Protein AF-A0AAV2H635-F1 (afdb_monomer)

Sequence (89 aa):
MIIYANDQDYSVRYYGEQQFNATVNGMTLRKLEDSLQISSSDSVAVNVTLTNKLLEFAVVLDTKYKNKTRGLLGNFNDIKADDYQFPDG

Foldseek 3Di:
DWDDDPNDTCPCVQVVDPWDWDAGPQWIWTDDPQWTWIAHPQGWIKTWHQDPNDIDIDIGDDPVQQQPDDDQQARNPPDPVRRPPDPVD

InterPro domains:
  IPR001846 von Willebrand factor, type D domain [PF00094] (23-89)
  IPR001846 von Willebrand factor, type D domain [PS51233] (1-89)

Radius of gyration: 15.77 Å; Cα contacts (8 Å, |Δi|>4): 122; chains: 1; bounding box: 29×31×47 Å

Organism: Lymnaea stagnalis (NCBI:txid6523)

Nearest PDB structures (foldseek):
  5i5h-assembly1_A  TM=7.057E-01  e=8.203E+00  Escherichia coli K-12
  2wg3-assembly2_D  TM=5.051E-01  e=7.753E+00  Homo sapiens
  8hme-assembly1_D  TM=4.221E-01  e=8.203E+00  Tetrahymena thermophila

Solvent-accessible surface area (backbone atoms only — not comparable to full-atom values): 5536 Å² total; per-residue (Å²): 133,84,42,72,59,94,93,39,80,44,39,68,50,56,73,73,36,96,75,31,76,50,78,57,98,68,29,39,41,33,57,53,92,84,23,43,33,41,30,44,83,84,53,42,32,39,38,39,35,74,54,98,93,41,81,47,74,46,80,46,74,53,76,90,46,49,68,67,48,74,60,99,84,17,32,53,70,89,52,80,88,57,36,80,61,54,99,85,109

Secondary structure (DSSP, 8-state):
---EETTEE-HHHHHH-SS-EEEETTEEEEEETTEEEEEETTSEEEEEEEETTEEEEEEEE-GGGTT---STT---SS-TTTTT--TT-

pLDDT: mean 93.71, std 5.26, range [58.78, 97.56]

Mean predicted aligned error: 3.81 Å

Structure (mmCIF, N/CA/C/O backbone):
data_AF-A0AAV2H635-F1
#
_entry.id   AF-A0AAV2H635-F1
#
loop_
_atom_site.group_PDB
_atom_site.id
_atom_site.type_symbol
_atom_site.label_atom_id
_atom_site.label_alt_id
_atom_site.label_comp_id
_atom_site.label_asym_id
_atom_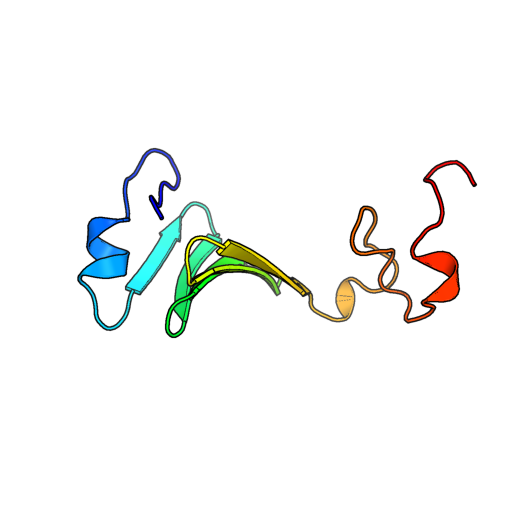site.label_entity_id
_atom_site.label_seq_id
_atom_site.pdbx_PDB_ins_code
_atom_site.Cartn_x
_atom_site.Cartn_y
_atom_site.Cartn_z
_atom_site.occupancy
_atom_site.B_iso_or_equiv
_atom_site.auth_seq_id
_atom_site.auth_comp_id
_atom_site.auth_asym_id
_atom_site.auth_atom_id
_atom_site.pdbx_PDB_model_num
ATOM 1 N N . MET A 1 1 ? -11.841 6.912 7.238 1.00 88.31 1 MET A N 1
ATOM 2 C CA . MET A 1 1 ? -11.670 5.637 6.515 1.00 88.31 1 MET A CA 1
ATOM 3 C C . MET A 1 1 ? -12.262 4.541 7.376 1.00 88.31 1 MET A C 1
ATOM 5 O O . MET A 1 1 ? -12.109 4.609 8.585 1.00 88.31 1 MET A O 1
ATOM 9 N N . ILE A 1 2 ? -12.964 3.586 6.778 1.00 92.44 2 ILE A N 1
ATOM 10 C CA . ILE A 1 2 ? -13.462 2.404 7.488 1.00 92.44 2 ILE A CA 1
ATOM 11 C C . ILE A 1 2 ? -12.533 1.246 7.122 1.00 92.44 2 ILE A C 1
ATOM 13 O O . ILE A 1 2 ? -12.154 1.127 5.958 1.00 92.44 2 ILE A O 1
ATOM 17 N N . ILE A 1 3 ? -12.114 0.455 8.109 1.00 95.38 3 ILE A N 1
ATOM 18 C CA . ILE A 1 3 ? -11.086 -0.578 7.954 1.00 95.38 3 ILE A CA 1
ATOM 19 C C . ILE A 1 3 ? -11.700 -1.931 8.299 1.00 95.38 3 ILE A C 1
ATOM 21 O O . ILE A 1 3 ? -11.909 -2.234 9.471 1.00 95.38 3 ILE A O 1
ATOM 25 N N . TYR A 1 4 ? -11.935 -2.747 7.275 1.00 96.00 4 TYR A N 1
ATOM 26 C CA . TYR A 1 4 ? -12.331 -4.1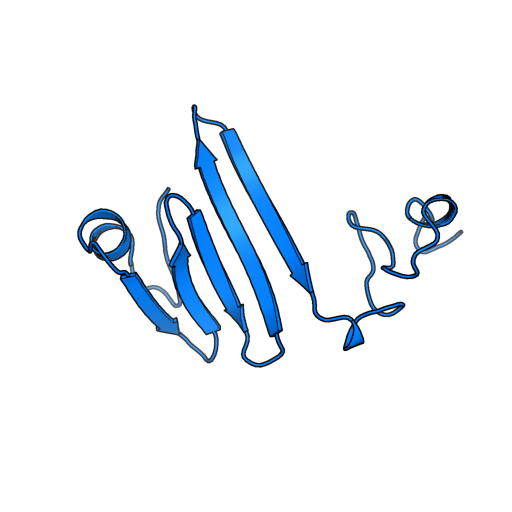46 7.418 1.00 96.00 4 TYR A CA 1
ATOM 27 C C . TYR A 1 4 ? -11.222 -5.062 6.913 1.00 96.00 4 TYR A C 1
ATOM 29 O O . TYR A 1 4 ? -10.644 -4.817 5.854 1.00 96.00 4 TYR A O 1
ATOM 37 N N . ALA A 1 5 ? -10.954 -6.138 7.646 1.00 95.00 5 ALA A N 1
ATOM 38 C CA . ALA A 1 5 ? -10.098 -7.222 7.184 1.00 95.00 5 ALA A CA 1
ATOM 39 C C . ALA A 1 5 ? -10.666 -8.559 7.663 1.00 95.00 5 ALA A C 1
ATOM 41 O O . ALA A 1 5 ? -10.912 -8.729 8.853 1.00 95.00 5 ALA A O 1
ATOM 42 N N . ASN A 1 6 ? -10.873 -9.498 6.732 1.00 93.81 6 ASN A N 1
ATOM 43 C CA . ASN A 1 6 ? -11.459 -10.816 7.009 1.00 93.81 6 ASN A CA 1
ATOM 44 C C . ASN A 1 6 ? -12.761 -10.722 7.835 1.00 93.81 6 ASN A C 1
ATOM 46 O O . ASN A 1 6 ? -12.869 -11.315 8.906 1.00 93.81 6 ASN A O 1
ATOM 50 N N . ASP A 1 7 ? -13.697 -9.894 7.356 1.00 94.81 7 ASP A N 1
ATOM 51 C CA . ASP A 1 7 ? -15.006 -9.595 7.964 1.00 94.81 7 ASP A CA 1
ATOM 52 C C . ASP A 1 7 ? -14.975 -8.986 9.378 1.00 94.81 7 ASP A C 1
ATOM 54 O O . ASP A 1 7 ? -16.019 -8.769 9.993 1.00 94.81 7 ASP A O 1
ATOM 58 N N . GLN A 1 8 ? -13.792 -8.634 9.885 1.00 96.38 8 GLN A N 1
ATOM 59 C CA . GLN A 1 8 ? -13.623 -7.957 11.164 1.00 96.38 8 GLN A CA 1
ATOM 60 C C . GLN A 1 8 ? -13.376 -6.456 10.969 1.00 96.38 8 GLN A C 1
ATOM 62 O O . GLN A 1 8 ? -12.540 -6.047 10.161 1.00 96.38 8 GLN A O 1
ATOM 67 N N . ASP A 1 9 ? -14.092 -5.633 11.740 1.00 97.56 9 ASP A N 1
ATOM 68 C CA . ASP A 1 9 ? -13.899 -4.181 11.796 1.00 97.56 9 ASP A CA 1
ATOM 69 C C . ASP A 1 9 ? -12.711 -3.824 12.704 1.00 97.56 9 ASP A C 1
ATOM 71 O O . ASP A 1 9 ? -12.670 -4.196 13.881 1.00 97.56 9 ASP A O 1
ATOM 75 N N . TYR A 1 10 ? -11.754 -3.069 12.169 1.00 97.31 10 TYR A N 1
ATOM 76 C CA . TYR A 1 10 ? -10.590 -2.548 12.891 1.00 97.31 10 TYR A CA 1
ATOM 77 C C . TYR A 1 10 ? -10.608 -1.022 13.041 1.00 97.31 10 TYR A C 1
ATOM 79 O O . TYR A 1 10 ? -9.682 -0.456 13.623 1.00 97.31 10 TYR A O 1
ATOM 87 N N . SER A 1 11 ? -11.651 -0.339 12.565 1.00 96.88 11 SER A N 1
ATOM 88 C CA . SER A 1 11 ? -11.725 1.127 12.505 1.00 96.88 11 SER A CA 1
ATOM 89 C C . SER A 1 11 ? -11.551 1.763 13.884 1.00 96.88 11 SER A C 1
ATOM 91 O O . SER A 1 11 ? -10.724 2.655 14.062 1.00 96.88 11 SER A O 1
ATOM 93 N N . VAL A 1 12 ? -12.279 1.264 14.889 1.00 96.62 12 VAL A N 1
ATOM 94 C CA . VAL A 1 12 ? -12.214 1.790 16.263 1.00 96.62 12 VAL A CA 1
ATOM 95 C C . VAL A 1 12 ? -10.811 1.644 16.848 1.00 96.62 12 VAL A C 1
ATOM 97 O O . VAL A 1 12 ? -10.30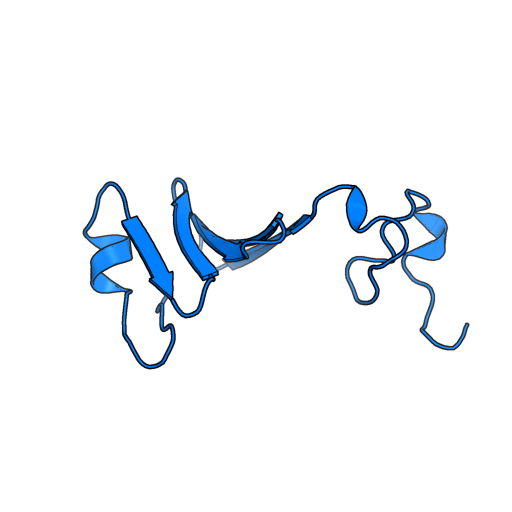9 2.574 17.474 1.00 96.62 12 VAL A O 1
ATOM 100 N N . ARG A 1 13 ? -10.149 0.509 16.604 1.00 96.31 13 ARG A N 1
ATOM 101 C CA . ARG A 1 13 ? -8.790 0.253 17.094 1.00 96.31 13 ARG A CA 1
ATOM 102 C C . ARG A 1 13 ? -7.768 1.158 16.416 1.00 96.31 13 ARG A C 1
ATOM 104 O O . ARG A 1 13 ? -6.971 1.789 17.097 1.00 96.31 13 ARG A O 1
ATOM 111 N N . TYR A 1 14 ? -7.842 1.299 15.095 1.00 96.00 14 TYR A N 1
ATOM 112 C CA . TYR A 1 14 ? -6.958 2.187 14.338 1.00 96.00 14 TYR A CA 1
ATOM 113 C C . TYR A 1 14 ? -7.021 3.648 14.820 1.00 96.00 14 TYR A C 1
ATOM 115 O O . TYR A 1 14 ? -5.989 4.313 14.962 1.00 96.00 14 TYR A O 1
ATOM 123 N N . TYR A 1 15 ? -8.228 4.160 15.077 1.00 94.19 15 TYR A N 1
ATOM 124 C CA . TYR A 1 15 ? -8.412 5.539 15.535 1.00 94.19 15 TYR A CA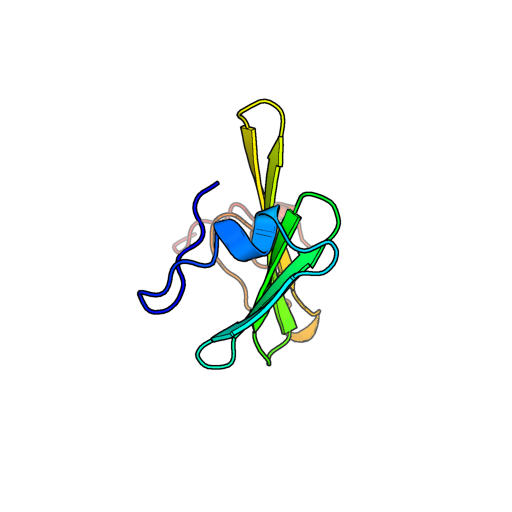 1
ATOM 125 C C . TYR A 1 15 ? -8.159 5.720 17.035 1.00 94.19 15 TYR A C 1
ATOM 127 O O . TYR A 1 15 ? -7.649 6.766 17.429 1.00 94.19 15 TYR A O 1
ATOM 135 N N . GLY A 1 16 ? -8.499 4.726 17.859 1.00 94.69 16 GLY A N 1
ATOM 136 C CA . GLY A 1 16 ? -8.408 4.810 19.317 1.00 94.69 16 GLY A CA 1
ATOM 137 C C . GLY A 1 16 ? -7.034 4.470 19.897 1.00 94.69 16 GLY A C 1
ATOM 138 O O . GLY A 1 16 ? -6.686 4.970 20.964 1.00 94.69 16 GLY A O 1
ATOM 139 N N . GLU A 1 17 ? -6.240 3.641 19.220 1.00 94.31 17 GLU A N 1
ATOM 140 C CA . GLU A 1 17 ? -4.918 3.231 19.696 1.00 94.31 17 GLU A CA 1
ATOM 141 C C . GLU A 1 17 ? -3.832 4.217 19.209 1.00 94.31 17 GLU A C 1
ATOM 143 O O . GLU A 1 17 ? -3.787 4.607 18.036 1.00 94.31 17 GLU A O 1
ATOM 148 N N . GLN A 1 18 ? -2.915 4.612 20.105 1.00 90.88 18 GLN A N 1
ATOM 149 C CA . GLN A 1 18 ? -1.725 5.391 19.714 1.00 90.88 18 GLN A CA 1
ATOM 150 C C . GLN A 1 18 ? -0.823 4.586 18.772 1.00 90.88 18 GLN A C 1
ATOM 152 O O . GLN A 1 18 ? -0.264 5.124 17.820 1.00 90.88 18 GLN A O 1
ATOM 157 N N . GLN A 1 19 ? -0.712 3.285 19.032 1.00 92.81 19 GLN A N 1
ATOM 158 C CA . GLN A 1 19 ? -0.038 2.320 18.179 1.00 92.81 19 GLN A CA 1
ATOM 159 C C . GLN A 1 19 ? -1.041 1.234 17.823 1.00 92.81 19 GLN A C 1
ATOM 161 O O . GLN A 1 19 ? -1.506 0.521 18.704 1.00 92.81 19 GLN A O 1
ATOM 166 N N . PHE A 1 20 ? -1.351 1.107 16.538 1.00 96.06 20 PHE A N 1
ATOM 167 C CA . PHE A 1 20 ? -2.225 0.056 16.033 1.00 96.06 20 PHE A CA 1
ATOM 168 C C . PHE A 1 20 ? -1.409 -0.941 15.213 1.00 96.06 20 PHE A C 1
ATOM 170 O O . PHE A 1 20 ? -0.672 -0.553 14.299 1.00 96.06 20 PHE A O 1
ATOM 177 N N . ASN A 1 21 ? -1.560 -2.222 15.551 1.00 96.62 21 ASN A N 1
ATOM 178 C CA . ASN A 1 21 ? -1.021 -3.348 14.802 1.00 96.62 21 ASN A CA 1
ATOM 179 C C . ASN A 1 21 ? -1.994 -4.541 14.869 1.00 96.62 21 ASN A C 1
ATOM 181 O O . ASN A 1 21 ? -2.565 -4.838 15.925 1.00 96.62 21 ASN A O 1
ATOM 185 N N . ALA A 1 22 ? -2.185 -5.229 13.748 1.00 96.56 22 ALA A N 1
ATOM 186 C CA . ALA A 1 22 ? -2.968 -6.452 13.648 1.00 96.56 22 ALA A CA 1
ATOM 187 C C . ALA A 1 22 ? -2.396 -7.364 12.559 1.00 96.56 22 ALA A C 1
ATOM 189 O O . ALA A 1 22 ? -1.932 -6.886 11.530 1.00 96.56 22 ALA A O 1
ATOM 190 N N . THR A 1 23 ? -2.483 -8.678 12.755 1.00 96.25 23 THR A N 1
ATOM 191 C CA . THR A 1 23 ? -2.144 -9.665 11.724 1.00 96.25 23 THR A CA 1
ATOM 192 C C . THR A 1 23 ? -3.402 -10.411 11.307 1.00 96.25 23 THR A C 1
ATOM 194 O O . THR A 1 23 ? -4.116 -10.940 12.156 1.00 96.25 23 THR A O 1
ATOM 197 N N . VAL A 1 24 ? -3.668 -10.454 10.003 1.00 95.25 24 VAL A N 1
ATOM 198 C CA . VAL A 1 24 ? -4.850 -11.081 9.405 1.00 95.25 24 VAL A CA 1
ATOM 199 C C . VAL A 1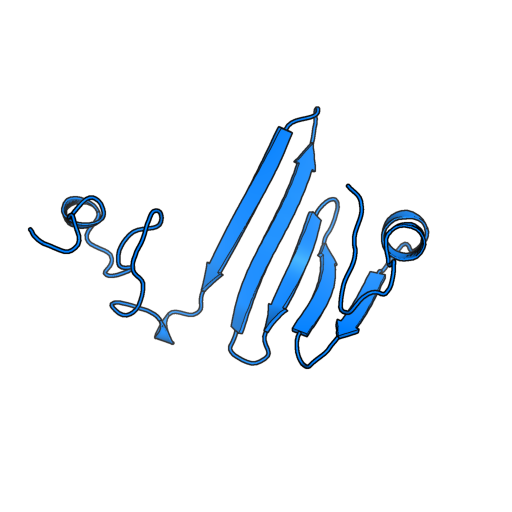 24 ? -4.401 -11.889 8.194 1.00 95.25 24 VAL A C 1
ATOM 201 O O . VAL A 1 24 ? -3.872 -11.327 7.241 1.00 95.25 24 VAL A O 1
ATOM 204 N N . ASN A 1 25 ? -4.577 -13.213 8.230 1.00 92.31 25 ASN A N 1
ATOM 205 C CA . ASN A 1 25 ? -4.212 -14.134 7.140 1.00 92.31 25 ASN A CA 1
ATOM 206 C C . ASN A 1 25 ? -2.784 -13.928 6.585 1.00 92.31 25 ASN A C 1
ATOM 208 O O . ASN A 1 25 ? -2.559 -13.978 5.380 1.00 92.31 25 ASN A O 1
ATOM 212 N N . GLY A 1 26 ? -1.809 -13.664 7.462 1.00 89.94 26 GLY A N 1
ATOM 213 C CA . GLY A 1 26 ? -0.411 -13.430 7.070 1.00 89.94 26 GLY A CA 1
ATOM 214 C C . GLY A 1 26 ? -0.106 -12.022 6.540 1.00 89.94 26 GLY A C 1
ATOM 215 O O . GLY A 1 26 ? 1.052 -11.735 6.241 1.00 89.94 26 GLY A O 1
ATOM 216 N N . MET A 1 27 ? -1.101 -11.134 6.471 1.00 94.69 27 MET A N 1
ATOM 217 C CA . MET A 1 27 ? -0.910 -9.699 6.259 1.00 94.69 27 MET A CA 1
ATOM 218 C C . MET A 1 27 ? -0.856 -8.964 7.595 1.00 94.69 27 MET A C 1
ATOM 220 O O . MET A 1 27 ? -1.526 -9.345 8.552 1.00 94.69 27 MET A O 1
ATOM 224 N N . THR A 1 28 ? -0.087 -7.887 7.657 1.00 96.88 28 THR A N 1
ATOM 225 C CA . THR A 1 28 ? 0.024 -7.007 8.818 1.00 96.88 28 THR A CA 1
ATOM 226 C C . THR A 1 28 ? -0.616 -5.666 8.495 1.00 96.88 28 THR A C 1
ATOM 228 O O . THR A 1 28 ? -0.275 -5.037 7.500 1.00 96.88 28 THR A O 1
ATOM 231 N N . LEU A 1 29 ? -1.543 -5.227 9.338 1.00 97.56 29 LEU A N 1
ATOM 232 C CA . LEU A 1 29 ? -2.160 -3.909 9.303 1.00 97.56 29 LEU A CA 1
ATOM 233 C C . LEU A 1 29 ? -1.519 -3.074 10.407 1.00 97.56 29 LEU A C 1
ATOM 235 O O . LEU A 1 29 ? -1.606 -3.437 11.578 1.00 97.56 29 LEU A O 1
ATOM 239 N N . ARG A 1 30 ? -0.895 -1.953 10.055 1.00 97.00 30 ARG A N 1
ATOM 240 C CA . ARG A 1 30 ? -0.166 -1.098 10.994 1.00 97.00 30 ARG A CA 1
ATOM 241 C C . ARG A 1 30 ? -0.489 0.370 10.767 1.00 97.00 30 ARG A C 1
ATOM 243 O O . ARG A 1 30 ? -0.551 0.827 9.632 1.00 97.00 30 ARG A O 1
ATOM 250 N N . LYS A 1 31 ? -0.625 1.130 11.851 1.00 96.19 31 LYS A N 1
ATOM 251 C CA . LYS A 1 31 ? -0.686 2.594 11.783 1.00 96.19 31 LYS A CA 1
ATOM 252 C C . LYS A 1 31 ? 0.722 3.176 11.702 1.00 96.19 31 LYS A C 1
ATOM 254 O O . LYS A 1 31 ? 1.572 2.882 12.547 1.00 96.19 31 LYS A O 1
ATOM 259 N N . LEU A 1 32 ? 0.954 3.982 10.675 1.00 93.31 32 LEU A N 1
ATOM 260 C CA . LEU A 1 32 ? 2.164 4.763 10.454 1.00 93.31 32 LEU A CA 1
ATOM 261 C C . LEU A 1 32 ? 1.747 6.223 10.326 1.00 93.31 32 LEU A C 1
ATOM 263 O O . LEU A 1 32 ? 1.229 6.620 9.286 1.00 93.31 32 LEU A O 1
ATOM 267 N N . GLU A 1 33 ? 1.947 6.994 11.394 1.00 88.88 33 GLU A N 1
ATOM 268 C CA . GLU A 1 33 ? 1.453 8.374 11.484 1.00 88.88 33 GLU A CA 1
ATOM 269 C C . GLU A 1 33 ? -0.068 8.414 11.227 1.00 88.88 33 GLU A C 1
ATOM 271 O O . GLU A 1 33 ? -0.826 7.780 11.968 1.00 88.88 33 GLU A O 1
ATOM 276 N N . ASP A 1 34 ? -0.501 9.086 10.158 1.00 88.12 34 ASP A N 1
ATOM 277 C CA . ASP A 1 34 ? -1.903 9.181 9.728 1.00 88.12 34 ASP A CA 1
ATOM 278 C C . ASP A 1 34 ? -2.283 8.176 8.625 1.00 88.12 34 ASP A C 1
ATOM 280 O O . ASP A 1 34 ? -3.391 8.218 8.079 1.00 88.12 34 ASP A O 1
ATOM 284 N N . SER A 1 35 ? -1.379 7.248 8.307 1.00 94.25 35 SER A N 1
ATOM 285 C CA . SER A 1 35 ? -1.548 6.251 7.251 1.00 94.25 35 SER A CA 1
ATOM 286 C C . SER A 1 35 ? -1.763 4.847 7.812 1.00 94.25 35 SER A C 1
ATOM 288 O O . SER A 1 35 ? -1.163 4.441 8.812 1.00 94.25 35 SER A O 1
ATOM 290 N N . LEU A 1 36 ? -2.574 4.060 7.112 1.00 97.12 36 LEU A N 1
ATOM 291 C CA . LEU A 1 36 ? -2.665 2.620 7.307 1.00 97.12 36 LEU A CA 1
ATOM 292 C C . LEU A 1 36 ? -1.699 1.930 6.346 1.00 97.12 36 LEU A C 1
ATOM 294 O O . LEU A 1 36 ? -1.883 1.996 5.135 1.00 97.12 36 LEU A O 1
ATOM 298 N N . GLN A 1 37 ? -0.704 1.233 6.877 1.00 97.38 37 GLN A N 1
ATOM 299 C CA . GLN A 1 37 ? 0.109 0.304 6.107 1.00 97.38 37 GLN A CA 1
ATOM 300 C C . GLN A 1 37 ? -0.493 -1.095 6.180 1.00 97.38 37 GLN A C 1
ATOM 302 O O . GLN A 1 37 ? -0.753 -1.610 7.266 1.00 97.38 37 GLN A O 1
ATOM 307 N N . ILE A 1 38 ? -0.661 -1.720 5.023 1.00 97.25 38 ILE A N 1
ATOM 308 C CA . ILE A 1 38 ? -0.999 -3.132 4.874 1.00 97.25 38 ILE A CA 1
ATOM 309 C C . ILE A 1 38 ? 0.205 -3.789 4.219 1.00 97.25 38 ILE A C 1
ATOM 311 O O . ILE A 1 38 ? 0.566 -3.414 3.107 1.00 97.25 38 ILE A O 1
ATOM 315 N N . SER A 1 39 ? 0.847 -4.734 4.891 1.00 97.12 39 SER A N 1
ATOM 316 C CA . SER A 1 39 ? 2.031 -5.414 4.369 1.00 97.12 39 SER A CA 1
ATOM 317 C C . SER A 1 39 ? 1.879 -6.924 4.391 1.00 97.12 39 SER A C 1
ATOM 319 O O . SER A 1 39 ? 1.282 -7.502 5.297 1.00 97.12 39 SER A O 1
ATOM 321 N N . SER A 1 40 ? 2.424 -7.577 3.379 1.00 95.06 40 SER A N 1
ATOM 322 C CA . SER A 1 40 ? 2.565 -9.026 3.311 1.00 95.06 40 SER A CA 1
ATOM 323 C C . SER A 1 40 ? 3.908 -9.470 3.900 1.00 95.06 40 SER A C 1
ATOM 325 O O . SER A 1 40 ? 4.853 -8.690 4.053 1.00 95.06 40 SER A O 1
ATOM 327 N N . SER A 1 41 ? 4.023 -10.766 4.187 1.00 91.44 41 SER A N 1
ATOM 328 C CA . SER A 1 41 ? 5.288 -11.384 4.605 1.00 91.44 41 SER A CA 1
ATOM 329 C C . SER A 1 41 ? 6.378 -11.340 3.525 1.00 91.44 41 SER A C 1
ATOM 331 O O . SER A 1 41 ? 7.562 -11.406 3.847 1.00 91.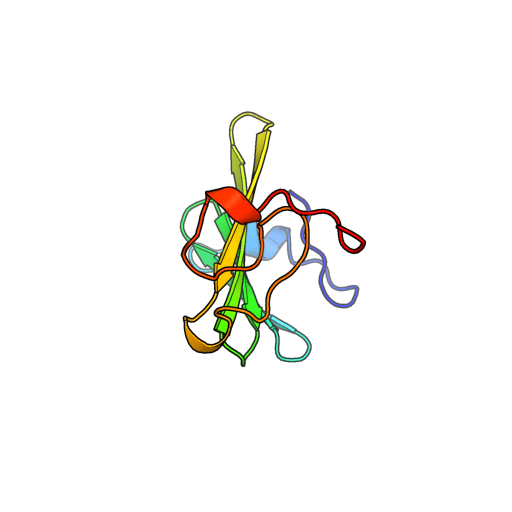44 41 SER A O 1
ATOM 333 N N . ASP A 1 42 ? 6.005 -11.190 2.251 1.00 91.62 42 ASP A N 1
ATOM 334 C CA . ASP A 1 42 ? 6.920 -11.114 1.110 1.00 91.62 42 ASP A CA 1
ATOM 335 C C . ASP A 1 42 ? 7.332 -9.676 0.740 1.00 91.62 42 ASP A C 1
ATOM 337 O O . ASP A 1 42 ? 7.850 -9.445 -0.356 1.00 91.62 42 ASP A O 1
ATOM 341 N N . SER A 1 43 ? 7.202 -8.729 1.675 1.00 90.44 43 SER A N 1
ATOM 342 C CA . SER A 1 43 ? 7.713 -7.354 1.544 1.00 90.44 43 SER A CA 1
ATOM 343 C C . SER A 1 43 ? 7.001 -6.505 0.483 1.00 90.44 43 SER A C 1
ATOM 345 O O . SER A 1 43 ? 7.577 -5.538 -0.014 1.00 90.44 43 SER A O 1
ATOM 347 N N . VAL A 1 44 ? 5.761 -6.850 0.136 1.00 96.06 44 VAL A N 1
ATOM 348 C CA . VAL A 1 44 ? 4.847 -5.943 -0.565 1.00 96.06 44 VAL A CA 1
ATOM 349 C C . VAL A 1 44 ? 4.072 -5.163 0.488 1.00 96.06 44 VAL A C 1
ATOM 351 O O . VAL A 1 44 ? 3.579 -5.739 1.458 1.00 96.06 44 VAL A O 1
ATOM 354 N N . ALA A 1 45 ? 3.957 -3.850 0.321 1.00 97.31 45 ALA A N 1
ATOM 355 C CA . ALA A 1 45 ? 3.118 -3.042 1.192 1.00 97.31 45 ALA A CA 1
ATOM 356 C C . ALA A 1 45 ? 2.301 -2.010 0.419 1.00 97.31 45 ALA A C 1
ATOM 358 O O . ALA A 1 45 ? 2.716 -1.512 -0.625 1.00 97.31 45 ALA A O 1
ATOM 359 N N . VAL A 1 46 ? 1.138 -1.677 0.969 1.00 97.19 46 VAL A N 1
ATOM 360 C CA . VAL A 1 46 ? 0.287 -0.577 0.528 1.00 97.19 46 VAL A CA 1
ATOM 361 C C . VAL A 1 46 ? 0.095 0.359 1.709 1.00 97.19 46 VAL A C 1
ATOM 363 O O . VAL A 1 46 ? -0.400 -0.056 2.755 1.00 97.19 46 VAL A O 1
ATOM 366 N N . ASN A 1 47 ? 0.480 1.618 1.542 1.00 97.12 47 ASN A N 1
ATOM 367 C CA . ASN A 1 47 ? 0.172 2.682 2.486 1.00 97.12 47 ASN A CA 1
ATOM 368 C C . ASN A 1 47 ? -1.069 3.412 1.981 1.00 97.12 47 ASN A C 1
ATOM 370 O O . ASN A 1 47 ? -1.093 3.827 0.827 1.00 97.12 47 ASN A O 1
ATOM 374 N N . VAL A 1 48 ? -2.082 3.562 2.828 1.00 97.19 48 VAL A N 1
ATOM 375 C CA . VAL A 1 48 ? -3.324 4.273 2.523 1.00 97.19 48 VAL A CA 1
ATOM 376 C C . VAL A 1 48 ? -3.461 5.451 3.471 1.00 97.19 48 VAL A C 1
ATOM 378 O O . VAL A 1 48 ? -3.464 5.276 4.692 1.00 97.19 48 VAL A O 1
ATOM 381 N N . THR A 1 49 ? -3.623 6.642 2.909 1.00 95.69 49 THR A N 1
ATOM 382 C CA . THR A 1 49 ? -3.709 7.896 3.657 1.00 95.69 49 THR A CA 1
ATOM 383 C C . THR A 1 49 ? -4.973 8.632 3.243 1.00 95.69 49 THR A C 1
ATOM 385 O O . THR A 1 49 ? -5.291 8.745 2.061 1.00 95.69 49 THR A O 1
ATOM 388 N N . LEU A 1 50 ? -5.721 9.134 4.224 1.00 93.31 50 LEU A N 1
ATOM 389 C CA . LEU A 1 50 ? -6.907 9.949 3.982 1.00 93.31 50 LEU A CA 1
ATOM 390 C C . LEU A 1 50 ? -6.663 11.340 4.561 1.00 93.31 50 LEU A C 1
ATOM 392 O O . LEU A 1 50 ? -6.800 11.535 5.766 1.00 93.31 50 LEU A O 1
ATOM 396 N N . THR A 1 51 ? -6.324 12.302 3.705 1.00 90.94 51 THR A N 1
ATOM 397 C CA . THR A 1 51 ? -6.042 13.686 4.112 1.00 90.94 51 THR A CA 1
ATOM 398 C C . THR A 1 51 ? -6.908 14.658 3.327 1.00 90.94 51 THR A C 1
ATOM 400 O O . THR A 1 51 ? -7.088 14.492 2.128 1.00 90.94 51 THR A O 1
ATOM 403 N N . ASN A 1 52 ? -7.504 15.661 3.976 1.00 91.06 52 ASN A N 1
ATOM 404 C CA . ASN A 1 52 ? -8.325 16.688 3.309 1.00 91.06 52 ASN A CA 1
ATOM 405 C C . ASN A 1 52 ? -9.394 16.143 2.333 1.00 91.06 52 ASN A C 1
ATOM 407 O O . ASN A 1 52 ? -9.645 16.735 1.286 1.00 91.06 52 ASN A O 1
ATOM 411 N N . LYS A 1 53 ? -10.044 15.021 2.683 1.00 90.38 53 LYS A N 1
ATOM 412 C CA . LYS A 1 53 ? -11.014 14.288 1.834 1.00 90.38 53 LYS A CA 1
ATOM 413 C C . LYS A 1 53 ? -10.420 13.657 0.561 1.00 90.38 53 LYS A C 1
ATOM 415 O O . LYS A 1 53 ? -11.180 13.145 -0.256 1.00 90.38 53 LYS A O 1
ATOM 420 N N . LEU A 1 54 ? -9.099 13.648 0.411 1.00 94.44 54 LEU A N 1
ATOM 421 C CA . LEU A 1 54 ? -8.373 12.933 -0.630 1.00 94.44 54 LEU A CA 1
ATOM 422 C C . LEU A 1 54 ? -7.911 11.575 -0.098 1.00 94.44 54 LEU A C 1
ATOM 424 O O . LEU A 1 54 ? -7.286 11.497 0.961 1.00 94.44 54 LEU A O 1
ATOM 428 N N . LEU A 1 55 ? -8.228 10.520 -0.845 1.00 94.12 55 LEU A N 1
ATOM 429 C CA . LEU A 1 55 ? -7.680 9.189 -0.628 1.00 94.12 55 LEU A CA 1
ATOM 430 C C . LEU A 1 55 ? -6.417 9.041 -1.478 1.00 94.12 55 LEU A C 1
ATOM 432 O O . LEU A 1 55 ? -6.492 9.081 -2.704 1.00 94.12 55 LEU A O 1
ATOM 436 N N . GLU A 1 56 ? -5.284 8.852 -0.820 1.00 95.38 56 GLU A N 1
ATOM 437 C CA . GLU A 1 56 ? -4.006 8.537 -1.448 1.00 95.38 56 GLU A CA 1
ATOM 438 C C . GLU A 1 56 ? -3.617 7.101 -1.103 1.00 95.38 56 GLU A C 1
ATOM 440 O O . GL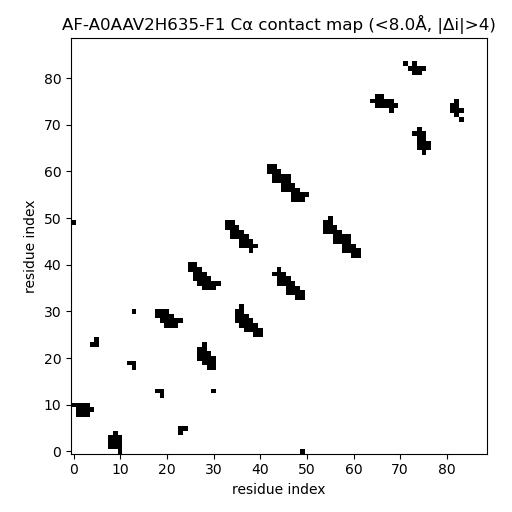U A 1 56 ? -3.857 6.628 0.013 1.00 95.38 56 GLU A O 1
ATOM 445 N N . PHE A 1 57 ? -3.006 6.404 -2.059 1.00 95.38 57 PHE A N 1
ATOM 446 C CA . PHE A 1 57 ? -2.324 5.154 -1.777 1.00 95.38 57 PHE A CA 1
ATOM 447 C C . PHE A 1 57 ? -0.955 5.114 -2.450 1.00 95.38 57 PHE A C 1
ATOM 449 O O . PHE A 1 57 ? -0.785 5.579 -3.576 1.00 95.38 57 PHE A O 1
ATOM 456 N N . ALA A 1 58 ? 0.006 4.505 -1.765 1.00 96.31 58 ALA A N 1
ATOM 457 C CA . ALA A 1 58 ? 1.344 4.249 -2.273 1.00 96.31 58 ALA A CA 1
ATOM 458 C C . ALA A 1 58 ? 1.668 2.761 -2.140 1.00 96.31 58 ALA A C 1
ATOM 460 O O . ALA A 1 58 ? 1.431 2.158 -1.092 1.00 96.31 58 ALA A O 1
ATOM 461 N N . VAL A 1 59 ? 2.225 2.171 -3.198 1.00 96.88 59 VAL A N 1
ATOM 462 C CA . VAL A 1 59 ? 2.705 0.785 -3.195 1.00 96.88 59 VAL A CA 1
ATOM 463 C C . VAL A 1 59 ? 4.209 0.791 -2.950 1.00 96.88 59 VAL A C 1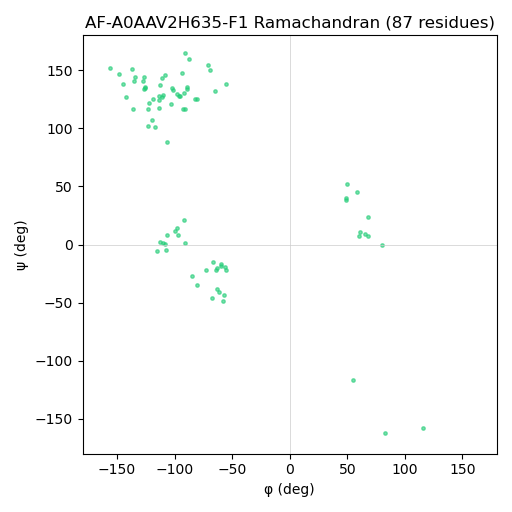
ATOM 465 O O . VAL A 1 59 ? 4.953 1.501 -3.623 1.00 96.88 59 VAL A O 1
ATOM 468 N N . VAL A 1 60 ? 4.659 -0.008 -1.989 1.00 96.50 60 VAL A N 1
ATOM 469 C CA . VAL A 1 60 ? 6.068 -0.172 -1.631 1.00 96.50 60 VAL A CA 1
ATOM 470 C C . VAL A 1 60 ? 6.485 -1.594 -1.982 1.00 96.50 60 VAL A C 1
ATOM 472 O O . VAL A 1 60 ? 5.865 -2.558 -1.529 1.00 96.50 60 VAL A O 1
ATOM 475 N N . LEU A 1 61 ? 7.533 -1.717 -2.797 1.00 96.94 61 LEU A N 1
ATOM 476 C CA . LEU A 1 61 ? 8.068 -2.992 -3.266 1.00 96.94 61 LEU A CA 1
ATOM 477 C C . LEU A 1 61 ? 9.569 -3.084 -2.997 1.00 96.94 61 LEU A C 1
ATOM 479 O O . LEU A 1 61 ? 10.315 -2.126 -3.191 1.00 96.94 61 LEU A O 1
ATOM 483 N N . ASP A 1 62 ? 10.008 -4.275 -2.604 1.00 96.75 62 ASP A N 1
ATOM 484 C CA . ASP A 1 62 ? 11.420 -4.651 -2.571 1.00 96.75 62 ASP A CA 1
ATOM 485 C C . ASP A 1 62 ? 11.993 -4.781 -4.001 1.00 96.75 62 ASP A C 1
ATOM 487 O O . ASP A 1 62 ? 11.288 -5.153 -4.946 1.00 96.75 62 ASP A O 1
ATOM 491 N N . THR A 1 63 ? 13.292 -4.519 -4.174 1.00 96.06 63 THR A N 1
ATOM 492 C CA . THR A 1 63 ? 13.984 -4.600 -5.472 1.00 96.06 63 THR A CA 1
ATOM 493 C C . THR A 1 63 ? 13.937 -5.991 -6.110 1.00 96.06 63 THR A C 1
ATOM 495 O O . THR A 1 63 ? 14.072 -6.101 -7.329 1.00 96.06 63 THR A O 1
ATOM 498 N N . LYS A 1 64 ? 13.652 -7.057 -5.350 1.00 96.62 64 LYS A N 1
ATOM 499 C CA . LYS A 1 64 ? 13.408 -8.410 -5.885 1.00 96.62 64 LYS A CA 1
ATOM 500 C C . LYS A 1 64 ? 12.229 -8.494 -6.869 1.00 96.62 64 LYS A C 1
ATOM 502 O O . LYS A 1 64 ? 12.130 -9.485 -7.606 1.00 96.62 64 LYS A O 1
ATOM 507 N N . TYR A 1 65 ? 11.350 -7.486 -6.882 1.00 96.69 65 TYR A N 1
ATOM 508 C CA . TYR A 1 65 ? 10.229 -7.351 -7.818 1.00 96.69 65 TYR A CA 1
ATOM 509 C C . TYR A 1 65 ? 10.564 -6.560 -9.092 1.00 96.69 65 TYR A C 1
ATOM 511 O O . TYR A 1 65 ? 9.690 -6.408 -9.947 1.00 96.69 65 TYR A O 1
ATOM 519 N N . LYS A 1 66 ? 11.805 -6.083 -9.268 1.00 96.12 66 LYS A N 1
ATOM 520 C CA . LYS A 1 66 ? 12.216 -5.414 -10.511 1.00 96.12 66 LYS A CA 1
ATOM 521 C C . LYS A 1 66 ? 11.963 -6.292 -11.734 1.00 96.12 66 LYS A C 1
ATOM 523 O O . LYS A 1 66 ? 12.232 -7.495 -11.693 1.00 96.12 66 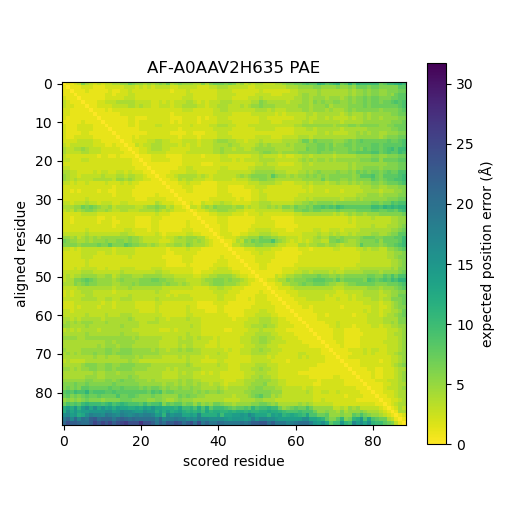LYS A O 1
ATOM 528 N N . ASN A 1 67 ? 11.466 -5.686 -12.813 1.00 95.44 67 ASN A N 1
ATOM 529 C CA . ASN A 1 67 ? 11.041 -6.355 -14.053 1.00 95.44 67 ASN A CA 1
ATOM 530 C C . ASN A 1 67 ? 9.895 -7.376 -13.895 1.00 95.44 67 ASN A C 1
ATOM 532 O O . ASN A 1 67 ? 9.648 -8.167 -14.805 1.00 95.44 67 ASN A O 1
ATOM 536 N N . LYS A 1 68 ? 9.222 -7.430 -12.739 1.00 94.94 68 LYS A N 1
ATOM 537 C CA . LYS A 1 68 ? 8.145 -8.404 -12.470 1.00 94.94 68 LYS A CA 1
ATOM 538 C C . LYS A 1 68 ? 6.783 -7.752 -12.271 1.00 94.94 68 LYS A C 1
ATOM 540 O O . LYS A 1 68 ? 5.788 -8.461 -12.126 1.00 94.94 68 LYS A O 1
ATOM 545 N N . THR A 1 69 ? 6.736 -6.424 -12.246 1.00 94.56 69 THR A N 1
ATOM 546 C CA . THR A 1 69 ? 5.486 -5.682 -12.085 1.00 94.56 69 THR A CA 1
ATOM 547 C C . THR A 1 69 ? 4.831 -5.436 -13.441 1.00 94.56 69 THR A C 1
ATOM 549 O O . THR A 1 69 ? 5.457 -5.583 -14.491 1.00 94.56 69 THR A O 1
ATOM 552 N N . ARG A 1 70 ? 3.531 -5.158 -13.415 1.00 92.75 70 ARG A N 1
ATOM 553 C CA . ARG A 1 70 ? 2.728 -4.784 -14.578 1.00 92.75 70 ARG A CA 1
ATOM 554 C C . ARG A 1 70 ? 1.513 -4.000 -14.094 1.00 92.75 70 ARG A C 1
ATOM 556 O O . ARG A 1 70 ? 1.021 -4.262 -12.996 1.00 92.75 70 ARG A O 1
ATOM 563 N N . GLY A 1 71 ? 0.995 -3.106 -14.928 1.00 91.50 71 GLY A N 1
ATOM 564 C CA . GLY A 1 71 ? -0.188 -2.299 -14.632 1.00 91.50 71 GLY A CA 1
ATOM 565 C C . GLY A 1 71 ? 0.137 -0.811 -14.556 1.00 91.50 71 GLY A C 1
ATOM 566 O O . GLY A 1 71 ? 1.130 -0.355 -15.107 1.00 91.50 71 GLY A O 1
ATOM 567 N N . LEU A 1 72 ? -0.709 -0.049 -13.861 1.00 93.00 72 LEU A N 1
ATOM 568 C CA . LEU A 1 72 ? -0.653 1.420 -13.865 1.00 93.00 72 LEU A CA 1
ATOM 569 C C . LEU A 1 72 ? 0.603 2.017 -13.207 1.00 93.00 72 LEU A C 1
ATOM 571 O O . LEU A 1 72 ? 0.864 3.202 -13.381 1.00 93.00 72 LEU A O 1
ATOM 575 N N . LEU A 1 73 ? 1.355 1.220 -12.442 1.00 93.81 73 LEU A N 1
ATOM 576 C CA . LEU A 1 73 ? 2.606 1.638 -11.799 1.00 93.81 73 LEU A CA 1
ATOM 577 C C . LEU A 1 73 ? 3.856 1.209 -12.592 1.00 93.81 73 LEU A C 1
ATOM 579 O O . LEU A 1 73 ? 4.957 1.255 -12.047 1.00 93.81 73 LEU A O 1
ATOM 583 N N . GLY A 1 74 ? 3.687 0.792 -13.852 1.00 94.25 74 GLY A N 1
ATOM 584 C CA . GLY A 1 74 ? 4.782 0.419 -14.743 1.00 94.25 74 GLY A CA 1
ATOM 585 C C . GLY A 1 74 ? 5.274 -1.014 -14.551 1.00 94.25 74 GLY A C 1
ATOM 586 O O . GLY A 1 74 ? 4.575 -1.872 -13.997 1.00 94.25 74 GLY A O 1
ATOM 587 N N . ASN A 1 75 ? 6.481 -1.278 -15.052 1.00 95.00 75 ASN A N 1
ATOM 588 C CA . ASN A 1 75 ? 7.114 -2.604 -15.026 1.00 95.00 75 ASN A CA 1
ATOM 589 C C . ASN A 1 75 ? 8.281 -2.705 -14.013 1.00 95.00 75 ASN A C 1
ATOM 591 O O . ASN A 1 75 ? 8.782 -3.806 -13.741 1.00 95.00 75 ASN A O 1
ATOM 595 N N . PHE A 1 76 ? 8.640 -1.583 -13.375 1.00 96.62 76 PHE A N 1
ATOM 596 C CA . PHE A 1 76 ? 9.681 -1.473 -12.351 1.00 96.62 76 PHE A CA 1
ATOM 597 C C . PHE A 1 76 ? 11.065 -1.930 -12.854 1.00 96.62 76 PHE A C 1
ATOM 599 O O . PHE A 1 76 ? 11.766 -2.688 -12.181 1.00 96.62 76 PHE A O 1
ATOM 606 N N . ASN A 1 77 ? 11.456 -1.500 -14.058 1.00 96.31 77 ASN A N 1
ATOM 607 C CA . ASN A 1 77 ? 12.755 -1.803 -14.678 1.00 96.31 77 ASN A CA 1
ATOM 608 C C . ASN A 1 77 ? 13.748 -0.616 -14.706 1.00 96.31 77 ASN A C 1
ATOM 610 O O . ASN A 1 77 ? 14.804 -0.718 -15.324 1.00 96.31 77 ASN A O 1
ATOM 614 N N . ASP A 1 78 ? 13.419 0.495 -14.038 1.00 96.56 78 ASP A N 1
ATOM 615 C CA . ASP A 1 78 ? 14.150 1.776 -14.048 1.00 96.56 78 ASP A CA 1
ATOM 616 C C . ASP A 1 78 ? 14.123 2.551 -15.391 1.00 96.56 78 ASP A C 1
ATOM 618 O O . ASP A 1 78 ? 14.769 3.596 -15.513 1.00 96.56 78 ASP A O 1
ATOM 622 N N . ILE A 1 79 ? 13.345 2.104 -16.384 1.00 95.88 79 ILE A N 1
ATOM 623 C CA . ILE A 1 79 ? 13.201 2.720 -17.709 1.00 95.88 79 ILE A CA 1
ATOM 624 C C . ILE A 1 79 ? 11.835 3.410 -17.815 1.00 95.88 79 ILE A C 1
ATOM 626 O O . ILE A 1 79 ? 10.873 2.893 -18.361 1.00 95.88 79 ILE A O 1
ATOM 630 N N . LYS A 1 80 ? 11.768 4.679 -17.404 1.00 94.19 80 LYS A N 1
ATOM 631 C CA . LYS A 1 80 ? 10.514 5.465 -17.432 1.00 94.19 80 LYS A CA 1
ATOM 632 C C . LYS A 1 80 ? 9.820 5.552 -18.800 1.00 94.19 80 LYS A C 1
ATOM 634 O O . LYS A 1 80 ? 8.646 5.897 -18.875 1.00 94.19 80 LYS A O 1
ATOM 639 N N . ALA A 1 81 ? 10.561 5.334 -19.887 1.00 93.75 81 ALA A N 1
ATOM 640 C CA . ALA A 1 81 ? 10.041 5.433 -21.247 1.00 93.75 81 ALA A CA 1
ATOM 641 C C . ALA A 1 81 ? 9.106 4.273 -21.626 1.00 93.75 81 ALA A C 1
ATOM 643 O O . ALA A 1 81 ? 8.313 4.436 -22.551 1.00 93.75 81 ALA A O 1
ATOM 644 N N . ASP A 1 82 ? 9.194 3.128 -20.940 1.00 92.62 82 ASP A N 1
ATOM 645 C CA . ASP A 1 82 ? 8.383 1.943 -21.235 1.00 92.62 82 ASP A CA 1
ATOM 646 C C . ASP A 1 82 ? 7.292 1.643 -20.192 1.00 92.62 82 ASP A C 1
ATOM 648 O O . ASP A 1 82 ? 6.487 0.736 -20.395 1.00 92.62 82 ASP A O 1
ATOM 652 N N . ASP A 1 83 ? 7.172 2.461 -19.144 1.00 92.81 83 ASP A N 1
ATOM 653 C CA . ASP A 1 83 ? 6.152 2.294 -18.098 1.00 92.81 83 ASP A CA 1
ATOM 654 C C . ASP A 1 83 ? 4.707 2.436 -18.619 1.00 92.81 83 ASP A C 1
ATOM 656 O O . ASP A 1 83 ? 3.771 1.948 -17.985 1.00 92.81 83 ASP A O 1
ATOM 660 N N . TYR A 1 84 ? 4.515 3.080 -19.777 1.00 90.62 84 TYR A N 1
ATOM 661 C CA . TYR A 1 84 ? 3.209 3.250 -20.429 1.00 90.62 84 TYR A CA 1
ATOM 662 C C . TYR A 1 84 ? 2.949 2.254 -21.568 1.00 90.62 84 TYR A C 1
ATOM 664 O O . TYR A 1 84 ? 2.009 2.452 -22.338 1.00 90.62 84 TYR A O 1
ATOM 672 N N . GLN A 1 85 ? 3.770 1.209 -21.711 1.00 87.12 85 GLN A N 1
ATOM 673 C CA . GLN A 1 85 ? 3.521 0.171 -22.710 1.00 87.12 85 GLN A CA 1
ATOM 674 C C . GLN A 1 85 ? 2.231 -0.588 -22.393 1.00 87.12 85 GLN A C 1
ATOM 676 O O . GLN A 1 85 ? 2.006 -1.035 -21.263 1.00 87.12 85 GLN A O 1
ATOM 681 N N . PHE A 1 86 ? 1.386 -0.755 -23.410 1.00 83.31 86 PHE A N 1
ATOM 682 C CA . PHE A 1 86 ? 0.222 -1.617 -23.295 1.00 83.31 86 PHE A CA 1
ATOM 683 C C . PHE A 1 86 ? 0.661 -3.088 -23.254 1.00 83.31 86 PHE A C 1
ATOM 685 O O . PHE A 1 86 ? 1.726 -3.432 -23.772 1.00 83.31 86 PHE A O 1
ATOM 692 N N . PRO A 1 87 ? -0.137 -3.986 -22.647 1.00 76.94 87 PRO A N 1
ATOM 693 C CA . PRO A 1 87 ? 0.192 -5.411 -22.581 1.00 76.94 87 PRO A CA 1
ATOM 694 C C . PRO A 1 87 ? 0.438 -6.082 -23.946 1.00 76.94 87 PRO A C 1
ATOM 696 O O . PRO A 1 87 ? 1.032 -7.158 -23.984 1.00 76.94 87 PRO A O 1
ATOM 699 N N . ASP A 1 88 ? -0.037 -5.475 -25.034 1.00 77.62 88 ASP A N 1
ATOM 700 C CA . ASP A 1 88 ? 0.023 -5.944 -26.418 1.00 77.62 88 ASP A CA 1
ATOM 701 C C . ASP A 1 88 ? 0.965 -5.144 -27.341 1.00 77.62 88 ASP A C 1
ATOM 703 O O . ASP A 1 88 ? 1.121 -5.537 -28.499 1.00 77.62 88 ASP A O 1
ATOM 707 N N . GLY A 1 89 ? 1.662 -4.123 -26.826 1.00 58.78 89 GLY A N 1
ATOM 708 C CA . GLY A 1 89 ? 2.614 -3.304 -27.593 1.00 58.78 89 GLY A CA 1
ATOM 709 C C . GLY A 1 89 ? 1.995 -2.058 -28.203 1.00 58.78 89 GLY A C 1
ATOM 710 O O . GLY A 1 89 ? 1.430 -2.162 -29.313 1.00 58.78 89 GLY A O 1
#